Protein AF-H0A5W1-F1 (afdb_monomer)

Nearest PDB structures (foldseek):
  1fxk-assembly1_B  TM=5.141E-01  e=6.510E+00  Methanothermobacter thermautotrophicus
  4wo7-assembly1_B  TM=3.073E-01  e=2.213E+00  Bacillus subtilis subsp. subtilis str. 168
  6u42-assembly1_6W  TM=2.712E-01  e=9.120E+00  Chlamydomonas reinhardtii
  8glv-assembly1_6T  TM=2.734E-01  e=6.510E+00  Chlamydomonas reinhardtii

Solvent-accessible surface area (backbone atoms only — not comparable to full-atom values): 7838 Å² total; per-residue (Å²): 131,61,66,60,57,59,25,50,77,71,77,41,86,66,79,89,69,68,94,78,63,99,72,70,58,96,84,57,62,72,88,59,50,78,59,75,64,42,50,64,54,55,76,73,48,53,76,72,38,71,49,74,26,71,55,89,99,44,77,47,75,51,64,34,79,74,79,87,77,85,58,66,89,80,40,60,65,65,49,48,54,55,49,52,53,54,54,51,54,52,52,54,51,51,51,52,53,49,53,52,50,48,55,66,71,61,64,77,78,80,62,74,81,59,59,68,63,71,79,71,119

Foldseek 3Di:
DDPQVVQVVVVHHDDDADDADLDHDPPDDPVNDDPPQCSVVLVVDDAQDKDWGDDPPDIDIDGHPDDDDDDCVVCVPVVVVVVVVVVVVVVVVVVVVVVVVCVVVVPDDDDVVVVVVVVPD

pLDDT: mean 78.86, std 11.42, range [42.41, 92.44]

Sequence (121 aa):
KPLAEAAREAGLEARRIGPFPRQPEPQTDPRTLPPPELLAPLFDTARNEATMAQAGDAFVVGQVVDILRINPDSDPLALGGVRSQVEQAMLNDLEGQYLEALRRAANVTYNPNLMGQVVSQ

Radius of gyration: 25.74 Å; Cα contacts (8 Å, |Δi|>4): 73; chains: 1; bounding box: 55×52×53 Å

Mean predicted aligned error: 13.61 Å

Structure (mmCIF, N/CA/C/O backbone):
data_AF-H0A5W1-F1
#
_entry.id   AF-H0A5W1-F1
#
loop_
_atom_site.group_PDB
_atom_site.id
_atom_site.type_symbol
_atom_site.label_atom_id
_atom_site.label_alt_id
_atom_site.label_comp_id
_atom_site.label_asym_id
_atom_site.label_entity_id
_atom_site.label_seq_id
_atom_site.pdbx_PDB_ins_code
_atom_site.Cartn_x
_atom_site.Cartn_y
_atom_site.Cartn_z
_atom_site.occupancy
_atom_site.B_iso_or_equiv
_atom_site.auth_seq_id
_atom_site.auth_comp_id
_atom_site.auth_asym_id
_atom_site.auth_atom_id
_atom_site.pdbx_PDB_model_num
ATOM 1 N N . LYS A 1 1 ? 7.906 -13.574 -17.931 1.00 62.25 1 LYS A N 1
ATOM 2 C CA . LYS A 1 1 ? 9.035 -12.719 -18.372 1.00 62.25 1 LYS A CA 1
ATOM 3 C C . LYS A 1 1 ? 9.283 -11.670 -17.289 1.00 62.25 1 LYS A C 1
ATOM 5 O O . LYS A 1 1 ? 8.287 -11.155 -16.791 1.00 62.25 1 LYS A O 1
ATOM 10 N N . PRO A 1 2 ? 10.523 -11.420 -16.842 1.00 79.75 2 PRO A N 1
ATOM 11 C CA . PRO A 1 2 ? 10.798 -10.421 -15.808 1.00 79.75 2 PRO A CA 1
ATOM 12 C C . PRO A 1 2 ? 10.394 -9.013 -16.270 1.00 79.75 2 PRO A C 1
ATOM 14 O O . PRO A 1 2 ? 10.607 -8.659 -17.432 1.00 79.75 2 PRO A O 1
ATOM 17 N N . LEU A 1 3 ? 9.849 -8.196 -15.359 1.00 81.38 3 LEU A N 1
ATOM 18 C CA . LEU A 1 3 ? 9.392 -6.832 -15.667 1.00 81.38 3 LEU A CA 1
ATOM 19 C C . LEU A 1 3 ? 10.488 -5.986 -16.336 1.00 81.38 3 LEU A C 1
ATOM 21 O O . LEU A 1 3 ? 10.212 -5.244 -17.268 1.00 81.38 3 LEU A O 1
ATOM 25 N N . ALA A 1 4 ? 11.747 -6.152 -15.921 1.00 83.06 4 ALA A N 1
ATOM 26 C CA . ALA A 1 4 ? 12.889 -5.425 -16.480 1.00 83.06 4 ALA A CA 1
ATOM 27 C C . ALA A 1 4 ? 13.211 -5.760 -17.949 1.00 83.06 4 ALA A C 1
ATOM 29 O O . ALA A 1 4 ? 13.897 -4.993 -18.624 1.00 83.06 4 ALA A O 1
ATOM 30 N N . GLU A 1 5 ? 12.776 -6.917 -18.441 1.00 80.06 5 GLU A N 1
ATOM 31 C CA . GLU A 1 5 ? 12.923 -7.306 -19.847 1.00 80.06 5 GLU A CA 1
ATOM 32 C C . GLU A 1 5 ? 11.749 -6.774 -20.674 1.00 80.06 5 GLU A C 1
ATOM 34 O O . GLU A 1 5 ? 11.962 -6.194 -21.732 1.00 80.06 5 GLU A O 1
ATOM 39 N N . ALA A 1 6 ? 10.524 -6.855 -20.138 1.00 81.81 6 ALA A N 1
ATOM 40 C CA . ALA A 1 6 ? 9.346 -6.240 -20.754 1.00 81.81 6 ALA A CA 1
ATOM 41 C C . ALA A 1 6 ? 9.465 -4.706 -20.853 1.00 81.81 6 ALA A C 1
ATOM 43 O O . ALA A 1 6 ? 9.112 -4.127 -21.875 1.00 81.81 6 ALA A O 1
ATOM 44 N N . ALA A 1 7 ? 10.013 -4.053 -19.824 1.00 85.00 7 ALA A N 1
ATOM 45 C CA . ALA A 1 7 ? 10.268 -2.616 -19.832 1.00 85.00 7 ALA A CA 1
ATOM 46 C C . ALA A 1 7 ? 11.276 -2.234 -20.925 1.00 85.00 7 ALA A C 1
ATOM 48 O O . ALA A 1 7 ? 11.000 -1.335 -21.711 1.00 85.00 7 ALA A O 1
ATOM 49 N N . ARG A 1 8 ? 12.391 -2.970 -21.046 1.00 84.81 8 ARG A N 1
ATOM 50 C CA . ARG A 1 8 ? 13.407 -2.716 -22.082 1.00 84.81 8 ARG A CA 1
ATOM 51 C C . ARG A 1 8 ? 12.861 -2.851 -23.498 1.00 84.81 8 ARG A C 1
ATOM 53 O O . ARG A 1 8 ? 13.182 -2.022 -24.341 1.00 84.81 8 ARG A O 1
ATOM 60 N N . GLU A 1 9 ? 12.026 -3.854 -23.756 1.00 83.06 9 GLU A N 1
ATOM 61 C CA . GLU A 1 9 ? 11.354 -3.996 -25.055 1.00 83.06 9 GLU A CA 1
ATOM 62 C C . GLU A 1 9 ? 10.397 -2.839 -25.358 1.00 83.06 9 GLU A C 1
ATOM 64 O O . GLU A 1 9 ? 10.276 -2.429 -26.508 1.00 83.06 9 GLU A O 1
ATOM 69 N N . ALA A 1 10 ? 9.754 -2.285 -24.329 1.00 83.44 10 ALA A N 1
ATOM 70 C CA . ALA A 1 10 ? 8.901 -1.107 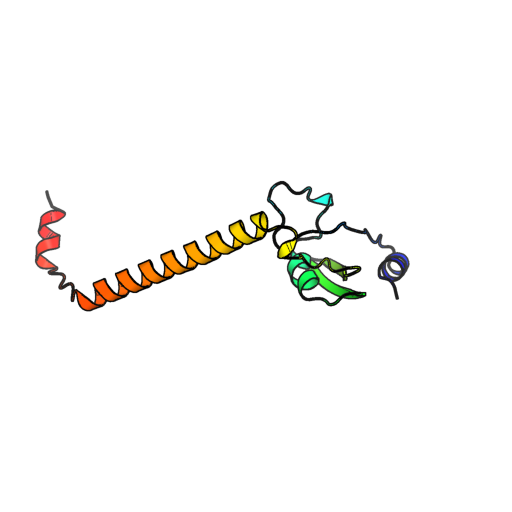-24.445 1.00 83.44 10 ALA A CA 1
ATOM 71 C C . ALA A 1 10 ? 9.685 0.224 -24.471 1.00 83.44 10 ALA A C 1
ATOM 73 O O . ALA A 1 10 ? 9.069 1.286 -24.527 1.00 83.44 10 ALA A O 1
ATOM 74 N N . GLY A 1 11 ? 11.024 0.194 -24.408 1.00 82.81 11 GLY A N 1
ATOM 75 C CA . GLY A 1 11 ? 11.863 1.397 -24.324 1.00 82.81 11 GLY A CA 1
ATOM 76 C C . GLY A 1 11 ? 11.794 2.123 -22.973 1.00 82.81 11 GLY A C 1
ATOM 77 O O . GLY A 1 11 ? 12.122 3.303 -22.893 1.00 82.81 11 GLY A O 1
ATOM 78 N N . LEU A 1 12 ? 11.354 1.433 -21.919 1.00 86.50 12 LEU A N 1
ATOM 79 C CA . LEU A 1 12 ? 11.188 1.948 -20.560 1.00 86.50 12 LEU A CA 1
ATOM 80 C C . LEU A 1 12 ? 12.275 1.408 -19.617 1.00 86.50 12 LEU A C 1
ATOM 82 O O . LEU A 1 12 ? 12.768 0.288 -19.771 1.00 86.50 12 LEU A O 1
ATOM 86 N N . GLU A 1 13 ? 12.600 2.178 -18.576 1.00 83.94 13 GLU A N 1
ATOM 87 C CA . GLU A 1 13 ? 13.490 1.734 -17.500 1.00 83.94 13 GLU A CA 1
ATOM 88 C C . GLU A 1 13 ? 12.701 1.166 -16.316 1.00 83.94 13 GLU A C 1
ATOM 90 O O . GLU A 1 13 ? 11.836 1.823 -15.736 1.00 83.94 13 GLU A O 1
ATOM 95 N N . ALA A 1 14 ? 13.030 -0.065 -15.918 1.00 84.62 14 ALA A N 1
ATOM 96 C CA . ALA A 1 14 ? 12.510 -0.652 -14.690 1.00 84.62 14 ALA A CA 1
ATOM 97 C C . ALA A 1 14 ? 13.402 -0.273 -13.503 1.00 84.62 14 ALA A C 1
ATOM 99 O O . ALA A 1 14 ? 14.604 -0.542 -13.499 1.00 84.62 14 ALA A O 1
ATOM 100 N N . ARG A 1 15 ? 12.796 0.287 -12.456 1.00 87.44 15 ARG A N 1
ATOM 101 C CA . ARG A 1 15 ? 13.475 0.646 -11.209 1.00 87.44 15 ARG A CA 1
ATOM 102 C C . ARG A 1 15 ? 13.139 -0.358 -10.114 1.00 87.44 15 ARG A C 1
ATOM 104 O O . ARG A 1 15 ? 11.968 -0.627 -9.856 1.00 87.44 15 ARG A O 1
ATOM 111 N N . ARG A 1 16 ? 14.162 -0.881 -9.433 1.00 86.62 16 ARG A N 1
ATOM 112 C CA . ARG A 1 16 ? 13.972 -1.711 -8.237 1.00 86.62 16 ARG A CA 1
ATOM 113 C C . ARG A 1 16 ? 13.863 -0.818 -7.008 1.00 86.62 16 ARG A C 1
ATOM 115 O O . ARG A 1 16 ? 14.718 0.033 -6.785 1.00 86.62 16 ARG A O 1
ATOM 122 N N . ILE A 1 17 ? 12.816 -1.036 -6.224 1.00 86.69 17 ILE A N 1
ATOM 123 C CA . ILE A 1 17 ? 12.555 -0.315 -4.980 1.00 86.69 17 ILE A CA 1
ATOM 124 C C . ILE A 1 17 ? 12.850 -1.265 -3.811 1.00 86.69 17 ILE A C 1
ATOM 126 O O . ILE A 1 17 ? 12.657 -2.479 -3.934 1.00 86.69 17 ILE A O 1
ATOM 130 N N . GLY A 1 18 ? 13.396 -0.727 -2.718 1.00 84.12 18 GLY A N 1
ATOM 131 C CA . GLY A 1 18 ? 13.617 -1.482 -1.483 1.00 84.12 18 GLY A CA 1
ATOM 132 C C . GLY A 1 18 ? 12.300 -1.855 -0.788 1.00 84.12 18 GLY A C 1
ATOM 133 O O . GLY A 1 18 ? 11.230 -1.478 -1.261 1.00 84.12 18 GLY A O 1
ATOM 134 N N . PRO A 1 19 ? 12.344 -2.598 0.326 1.00 83.50 19 PRO A N 1
ATOM 135 C CA . PRO A 1 19 ? 11.145 -2.904 1.100 1.00 83.50 19 PRO A CA 1
ATOM 136 C C . PRO A 1 19 ? 10.499 -1.629 1.655 1.00 83.50 19 PRO A C 1
ATOM 138 O O . PRO A 1 19 ? 11.199 -0.759 2.168 1.00 83.50 19 PRO A O 1
ATOM 141 N N . PHE A 1 20 ? 9.171 -1.542 1.594 1.00 86.00 20 PHE A N 1
ATOM 142 C CA . PHE A 1 20 ? 8.394 -0.446 2.175 1.00 86.00 20 PHE A CA 1
ATOM 143 C C . PHE A 1 20 ? 7.148 -0.990 2.895 1.00 86.00 20 PHE A C 1
ATOM 145 O O . PHE A 1 20 ? 6.619 -2.035 2.501 1.00 86.00 20 PHE A O 1
ATOM 152 N N . PRO A 1 21 ? 6.681 -0.320 3.964 1.00 82.44 21 PRO A N 1
ATOM 153 C CA . PRO A 1 21 ? 5.470 -0.706 4.684 1.00 82.44 21 PRO A CA 1
ATOM 154 C C . PRO A 1 21 ? 4.196 -0.284 3.934 1.00 82.44 21 PRO A C 1
ATOM 156 O O . PRO A 1 21 ? 4.228 0.547 3.028 1.00 82.44 21 PRO A O 1
ATOM 159 N N . ARG A 1 22 ? 3.042 -0.834 4.345 1.00 80.19 22 ARG A N 1
ATOM 160 C CA . ARG A 1 22 ? 1.721 -0.490 3.773 1.00 80.19 22 ARG A CA 1
ATOM 161 C C . ARG A 1 22 ? 1.335 0.971 4.019 1.00 80.19 22 ARG A C 1
ATOM 163 O O . ARG A 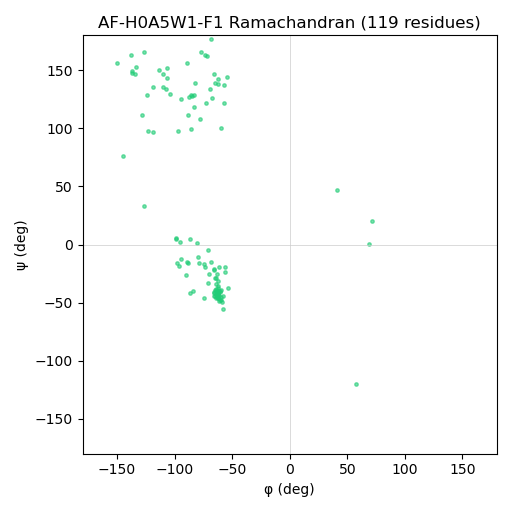1 22 ? 0.616 1.560 3.220 1.00 80.19 22 ARG A O 1
ATOM 170 N N . GLN A 1 23 ? 1.831 1.538 5.112 1.00 75.62 23 GLN A N 1
ATOM 171 C CA . GLN A 1 23 ? 1.707 2.949 5.450 1.00 75.62 23 GLN A CA 1
ATOM 172 C C . GLN A 1 23 ? 3.119 3.530 5.535 1.00 75.62 23 GLN A C 1
ATOM 174 O O . GLN A 1 23 ? 3.790 3.323 6.548 1.00 75.62 23 GLN A O 1
ATOM 179 N N . PRO A 1 24 ? 3.616 4.174 4.467 1.00 71.00 24 PRO A N 1
ATOM 180 C CA . PRO A 1 24 ? 4.898 4.856 4.528 1.00 71.00 24 PRO A CA 1
ATOM 181 C C . PRO A 1 24 ? 4.818 6.024 5.512 1.00 71.00 24 PRO A C 1
ATOM 183 O O . PRO A 1 24 ? 3.825 6.753 5.547 1.00 71.00 24 PRO A O 1
ATOM 186 N N . GLU A 1 25 ? 5.864 6.209 6.315 1.00 73.06 25 GLU A N 1
ATOM 187 C CA . GLU A 1 25 ? 5.943 7.357 7.213 1.00 73.06 25 GLU A CA 1
ATOM 188 C C . GLU A 1 25 ? 6.043 8.651 6.389 1.00 73.06 25 GLU A C 1
ATOM 190 O O . GLU A 1 25 ? 6.703 8.646 5.343 1.00 73.06 25 GLU A O 1
ATOM 195 N N . PRO A 1 26 ? 5.471 9.780 6.856 1.00 65.06 26 PRO A N 1
ATOM 196 C CA . PRO A 1 26 ? 5.475 11.049 6.119 1.00 65.06 26 PRO A CA 1
ATOM 197 C C . PRO A 1 26 ? 6.873 11.564 5.742 1.00 65.06 26 PRO A C 1
ATOM 199 O O . PRO A 1 26 ? 7.004 12.409 4.864 1.00 65.06 26 PRO A O 1
ATOM 202 N N . GLN A 1 27 ? 7.913 11.080 6.426 1.00 63.94 27 GLN A N 1
ATOM 203 C CA . GLN A 1 27 ? 9.313 11.472 6.239 1.00 63.94 27 GLN A CA 1
ATOM 204 C C . GLN A 1 27 ? 10.090 10.529 5.301 1.00 63.94 27 GLN A C 1
ATOM 206 O O . GLN A 1 27 ? 11.288 10.715 5.100 1.00 63.94 27 GLN A O 1
ATOM 211 N N . THR A 1 28 ? 9.436 9.516 4.725 1.00 71.69 28 THR A N 1
ATOM 212 C CA . THR A 1 28 ? 10.077 8.582 3.789 1.00 71.69 28 THR A CA 1
ATOM 213 C C . THR A 1 28 ? 10.405 9.298 2.479 1.00 71.69 28 THR A C 1
ATOM 215 O O . THR A 1 28 ? 9.556 9.996 1.925 1.00 71.69 28 THR A O 1
ATOM 218 N N . ASP A 1 29 ? 11.625 9.116 1.960 1.00 74.38 29 ASP A N 1
ATOM 219 C CA . ASP A 1 29 ? 12.036 9.699 0.678 1.00 74.38 29 ASP A CA 1
ATOM 220 C C . ASP A 1 29 ? 11.072 9.246 -0.444 1.00 74.38 29 ASP A C 1
ATOM 222 O O . ASP A 1 29 ? 10.948 8.047 -0.704 1.00 74.38 29 ASP A O 1
ATOM 226 N N . PRO A 1 30 ? 10.406 10.167 -1.164 1.00 69.44 30 PRO A N 1
ATOM 227 C CA . PRO A 1 30 ? 9.514 9.817 -2.271 1.00 69.44 30 PRO A CA 1
ATOM 228 C C . PRO A 1 30 ? 10.195 8.981 -3.364 1.00 69.44 30 PRO A C 1
ATOM 230 O O . PRO A 1 30 ? 9.536 8.243 -4.095 1.00 69.44 30 PRO A O 1
ATOM 233 N N . ARG A 1 31 ? 11.526 9.062 -3.485 1.00 71.12 31 ARG A N 1
ATOM 234 C CA . ARG A 1 31 ? 12.308 8.258 -4.433 1.00 71.12 31 ARG A CA 1
ATOM 235 C C . ARG A 1 31 ? 12.448 6.805 -4.003 1.00 71.12 31 ARG A C 1
ATOM 237 O O . ARG A 1 31 ? 12.786 5.977 -4.843 1.00 71.12 31 ARG A O 1
ATOM 244 N N . THR A 1 32 ? 12.194 6.458 -2.747 1.00 77.12 32 THR A N 1
ATOM 245 C CA . THR A 1 32 ? 12.236 5.071 -2.260 1.00 77.12 32 THR A CA 1
ATOM 246 C C . THR A 1 32 ? 10.853 4.434 -2.186 1.00 77.12 32 THR A C 1
ATOM 248 O O . THR A 1 32 ? 10.742 3.285 -1.770 1.00 77.12 32 THR A O 1
ATOM 251 N N . LEU A 1 33 ? 9.814 5.130 -2.656 1.00 83.06 33 LEU A N 1
ATOM 252 C CA . LEU A 1 33 ? 8.448 4.627 -2.708 1.00 83.06 33 LEU A CA 1
ATOM 253 C C . LEU A 1 33 ? 7.961 4.447 -4.155 1.00 83.06 33 LEU A C 1
ATOM 255 O O . LEU A 1 33 ? 8.423 5.136 -5.078 1.00 83.06 33 LEU A O 1
ATOM 259 N N . PRO A 1 34 ? 7.056 3.483 -4.394 1.00 85.25 34 PRO A N 1
ATOM 260 C CA . PRO A 1 34 ? 6.300 3.436 -5.635 1.00 85.25 34 PRO A CA 1
ATOM 261 C C . PRO A 1 34 ? 5.254 4.567 -5.662 1.00 85.25 34 PRO A C 1
ATOM 263 O O . PRO A 1 34 ? 4.911 5.113 -4.610 1.00 85.25 34 PRO A O 1
ATOM 266 N N . PRO A 1 35 ? 4.720 4.913 -6.847 1.00 85.69 35 PRO A N 1
ATOM 267 C CA . PRO A 1 35 ? 3.613 5.859 -6.962 1.00 85.69 35 PRO A CA 1
ATOM 268 C C . PRO A 1 35 ? 2.411 5.449 -6.095 1.00 85.69 35 PRO A C 1
ATOM 270 O O . PRO A 1 35 ? 2.146 4.247 -5.956 1.00 85.69 35 PRO A O 1
ATOM 273 N N . PRO A 1 36 ? 1.684 6.414 -5.508 1.00 83.75 36 PRO A N 1
ATOM 274 C CA . PRO A 1 36 ? 0.638 6.135 -4.528 1.00 83.75 36 PRO A CA 1
ATOM 275 C C . PRO A 1 36 ? -0.514 5.297 -5.093 1.00 83.75 36 PRO A C 1
ATOM 277 O O . PRO A 1 36 ? -1.079 4.471 -4.379 1.00 83.75 36 PRO A O 1
ATOM 280 N N . GLU A 1 37 ? -0.815 5.436 -6.381 1.00 87.12 37 GLU A N 1
ATOM 281 C CA . GLU A 1 37 ? -1.851 4.671 -7.082 1.00 87.12 37 GLU A CA 1
ATOM 282 C C . GLU A 1 37 ? -1.509 3.177 -7.146 1.00 87.12 37 GLU A C 1
ATOM 284 O O . GLU A 1 37 ? -2.392 2.321 -7.164 1.00 87.12 37 GLU A O 1
ATOM 289 N N . LEU A 1 38 ? -0.213 2.857 -7.151 1.00 88.62 38 LEU A N 1
ATOM 290 C CA . LEU A 1 38 ? 0.298 1.497 -7.247 1.00 88.62 38 LEU A CA 1
ATOM 291 C C . LEU A 1 38 ? 0.467 0.834 -5.868 1.00 88.62 38 LEU A C 1
ATOM 293 O O . LEU A 1 38 ? 0.588 -0.389 -5.797 1.00 88.62 38 LEU A O 1
ATOM 297 N N . LEU A 1 39 ? 0.437 1.602 -4.769 1.00 88.31 39 LEU A N 1
ATOM 298 C CA . LEU A 1 39 ? 0.619 1.066 -3.414 1.00 88.31 39 LEU A CA 1
ATOM 299 C C . LEU A 1 39 ? -0.421 -0.008 -3.082 1.00 88.31 39 LEU A C 1
ATOM 301 O O . LEU A 1 39 ? -0.048 -1.129 -2.744 1.00 88.31 39 LEU A O 1
ATOM 305 N N . ALA A 1 40 ? -1.715 0.304 -3.194 1.00 87.56 40 ALA A N 1
ATOM 306 C CA . ALA A 1 40 ? -2.767 -0.647 -2.833 1.00 87.56 40 ALA A CA 1
ATOM 307 C C . ALA A 1 40 ? -2.725 -1.936 -3.686 1.00 87.56 40 ALA A C 1
ATOM 309 O O . ALA A 1 40 ? -2.678 -3.014 -3.087 1.00 87.56 40 ALA A O 1
ATOM 310 N N . PRO A 1 41 ? -2.632 -1.870 -5.032 1.00 89.69 41 PRO A N 1
ATOM 311 C CA . PRO A 1 41 ? -2.501 -3.064 -5.867 1.00 89.69 41 PRO A CA 1
ATOM 312 C C . PRO A 1 41 ? -1.260 -3.910 -5.559 1.00 89.69 41 PRO A C 1
ATOM 314 O O . PRO A 1 41 ? -1.351 -5.136 -5.540 1.00 89.69 41 PRO A O 1
ATOM 317 N N . LEU A 1 42 ? -0.102 -3.300 -5.273 1.00 89.56 42 LEU A N 1
ATOM 318 C CA . LEU A 1 42 ? 1.122 -4.051 -4.949 1.00 89.56 42 LEU A CA 1
ATOM 319 C C . LEU A 1 42 ? 0.981 -4.894 -3.685 1.00 89.56 42 LEU A C 1
ATOM 321 O O . LEU A 1 42 ? 1.530 -5.989 -3.618 1.00 89.56 42 LEU A O 1
ATOM 325 N N . PHE A 1 43 ? 0.242 -4.395 -2.696 1.00 89.06 43 PHE A N 1
ATOM 326 C CA . PHE A 1 43 ? 0.004 -5.109 -1.445 1.00 89.06 43 PHE A CA 1
ATOM 327 C C . PHE A 1 43 ? -1.089 -6.184 -1.526 1.00 89.06 43 PHE A C 1
ATOM 329 O O . PHE A 1 43 ? -1.238 -6.946 -0.568 1.00 89.06 43 PHE A O 1
ATOM 336 N N . ASP A 1 44 ? -1.849 -6.223 -2.619 1.00 89.06 44 ASP A N 1
ATOM 337 C CA . ASP A 1 44 ? -2.836 -7.267 -2.928 1.00 89.06 44 ASP A CA 1
ATOM 338 C C . ASP A 1 44 ? -2.271 -8.330 -3.893 1.00 89.06 44 ASP A C 1
ATOM 340 O O . ASP A 1 44 ? -2.788 -9.437 -4.012 1.00 89.06 44 ASP A O 1
ATOM 344 N N . THR A 1 45 ? -1.161 -8.012 -4.562 1.00 89.62 45 THR A N 1
ATOM 345 C CA . THR A 1 45 ? -0.513 -8.873 -5.558 1.00 89.62 45 THR A CA 1
ATOM 346 C C . THR A 1 45 ? 0.389 -9.916 -4.896 1.00 89.62 45 THR A C 1
ATOM 348 O O . THR A 1 45 ? 1.137 -9.618 -3.959 1.00 89.62 45 THR A O 1
ATOM 351 N N . ALA A 1 46 ? 0.368 -11.154 -5.397 1.00 87.75 46 ALA A N 1
ATOM 352 C CA . ALA A 1 46 ? 1.209 -12.221 -4.866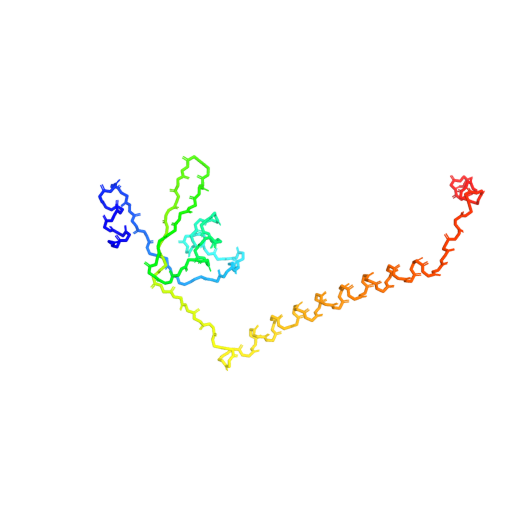 1.00 87.75 46 ALA A CA 1
ATOM 353 C C . ALA A 1 46 ? 2.691 -12.053 -5.256 1.00 87.75 46 ALA A C 1
ATOM 355 O O . ALA A 1 46 ? 3.060 -11.337 -6.189 1.00 87.75 46 ALA A O 1
ATOM 356 N N . ARG A 1 47 ? 3.583 -12.761 -4.548 1.00 89.94 47 ARG A N 1
ATOM 357 C CA . ARG A 1 47 ? 5.016 -12.777 -4.882 1.00 89.94 47 ARG A CA 1
ATOM 358 C C . ARG A 1 47 ? 5.220 -13.260 -6.325 1.00 89.94 47 ARG A C 1
ATOM 360 O O . ARG A 1 47 ? 4.663 -14.274 -6.729 1.00 89.94 47 ARG A O 1
ATOM 367 N N . ASN A 1 48 ? 6.118 -12.588 -7.038 1.00 86.75 48 ASN A N 1
ATOM 368 C CA . ASN A 1 48 ? 6.490 -12.769 -8.443 1.00 86.75 48 ASN A CA 1
ATOM 369 C C . ASN A 1 48 ? 5.420 -12.372 -9.465 1.00 86.75 48 ASN A C 1
ATOM 371 O O . ASN A 1 48 ? 5.696 -12.449 -10.666 1.00 86.75 48 ASN A O 1
ATOM 375 N N . GLU A 1 49 ? 4.258 -11.894 -9.028 1.00 88.19 49 GLU A N 1
ATOM 376 C CA . GLU A 1 49 ? 3.221 -11.389 -9.920 1.00 88.19 49 GLU A CA 1
ATOM 377 C C . GLU A 1 49 ? 3.389 -9.895 -10.201 1.00 88.19 49 GLU A C 1
ATOM 379 O O . GLU A 1 49 ? 4.033 -9.152 -9.451 1.00 88.19 49 GLU A O 1
ATOM 384 N N . ALA A 1 50 ? 2.842 -9.476 -11.340 1.00 90.00 50 ALA A N 1
ATOM 385 C CA . ALA A 1 50 ? 2.835 -8.093 -11.781 1.00 90.00 50 ALA A CA 1
ATOM 386 C C . ALA A 1 50 ? 1.421 -7.519 -11.708 1.00 90.00 50 ALA A C 1
ATOM 388 O O . ALA A 1 50 ? 0.442 -8.219 -11.949 1.00 90.00 50 ALA A O 1
ATOM 389 N N . THR A 1 51 ? 1.342 -6.230 -11.411 1.00 92.12 51 THR A N 1
ATOM 390 C CA . THR A 1 51 ? 0.102 -5.472 -11.289 1.00 92.12 51 THR A CA 1
ATOM 391 C C . THR A 1 51 ? 0.243 -4.110 -11.948 1.00 92.12 51 THR A C 1
ATOM 393 O O . THR A 1 51 ? 1.358 -3.653 -12.226 1.00 92.12 51 THR A O 1
ATOM 396 N N . MET A 1 52 ? -0.887 -3.466 -12.213 1.00 92.44 52 MET A N 1
ATOM 397 C CA . MET A 1 52 ? -0.937 -2.160 -12.852 1.00 92.44 52 MET A CA 1
ATOM 398 C C . MET A 1 52 ? -1.955 -1.244 -12.183 1.00 92.44 52 MET A C 1
ATOM 400 O O . MET A 1 52 ? -2.999 -1.692 -11.714 1.00 92.44 52 MET A O 1
ATOM 404 N N . ALA A 1 53 ? -1.654 0.049 -12.186 1.00 91.44 53 ALA A N 1
ATOM 405 C CA . ALA A 1 53 ? -2.541 1.104 -11.724 1.00 91.44 53 ALA A CA 1
ATOM 406 C C . ALA A 1 53 ? -2.538 2.261 -12.726 1.00 91.44 53 ALA A C 1
ATOM 408 O O . ALA A 1 53 ? -1.520 2.542 -13.362 1.00 91.44 53 ALA A O 1
ATOM 409 N N . GLN A 1 54 ? -3.676 2.934 -12.868 1.00 89.00 54 GLN A N 1
ATOM 410 C CA . GLN A 1 54 ? -3.766 4.155 -13.659 1.00 89.00 54 GLN A CA 1
ATOM 411 C C . GLN A 1 54 ? -3.315 5.348 -12.806 1.00 89.00 54 GLN A C 1
ATOM 413 O O . GLN A 1 54 ? -3.818 5.536 -11.702 1.00 89.00 54 GLN A O 1
ATOM 418 N N . ALA A 1 55 ? -2.389 6.150 -13.327 1.00 85.94 55 ALA A N 1
ATOM 419 C CA . ALA A 1 55 ? -1.911 7.387 -12.718 1.00 85.94 55 ALA A CA 1
ATOM 420 C C . ALA A 1 55 ? -2.120 8.540 -13.710 1.00 85.94 55 ALA A C 1
ATOM 422 O O 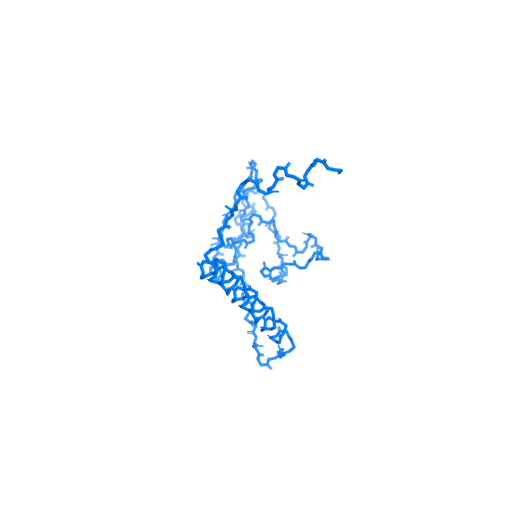. ALA A 1 55 ? -1.333 8.734 -14.638 1.00 85.94 55 ALA A O 1
ATOM 423 N N . GLY A 1 56 ? -3.221 9.279 -13.538 1.00 84.50 56 GLY A N 1
ATOM 424 C CA . GLY A 1 56 ? -3.641 10.325 -14.474 1.00 84.50 56 GLY A CA 1
ATOM 425 C C . GLY A 1 56 ? -3.830 9.781 -15.896 1.00 84.50 56 GLY A C 1
ATOM 426 O O . GLY A 1 56 ? -4.627 8.865 -16.115 1.00 84.50 56 GLY A O 1
ATOM 427 N N . ASP A 1 57 ? -3.058 10.323 -16.840 1.00 85.12 57 ASP A N 1
ATOM 428 C CA . ASP A 1 57 ? -3.078 9.951 -18.263 1.00 85.12 57 ASP A CA 1
ATOM 429 C C . ASP A 1 57 ? -2.157 8.762 -18.609 1.00 85.12 57 ASP A C 1
ATOM 431 O O . ASP A 1 57 ? -1.995 8.415 -19.780 1.00 85.12 57 ASP A O 1
ATOM 435 N N . ALA A 1 58 ? -1.526 8.134 -17.612 1.00 85.31 58 ALA A N 1
ATOM 436 C CA . ALA A 1 58 ? -0.574 7.046 -17.806 1.00 85.31 58 ALA A CA 1
ATOM 437 C C . ALA A 1 58 ? -0.931 5.796 -16.988 1.00 85.31 58 ALA A C 1
ATOM 439 O O . ALA A 1 58 ? -1.722 5.832 -16.046 1.00 85.31 58 ALA A O 1
ATOM 440 N N . PHE A 1 59 ? -0.298 4.675 -17.336 1.00 87.75 59 PHE A N 1
ATOM 441 C CA . PHE A 1 59 ? -0.339 3.446 -16.548 1.00 87.75 59 PHE A CA 1
ATOM 442 C C . PHE A 1 59 ? 1.019 3.189 -15.911 1.00 87.75 59 PHE A C 1
ATOM 444 O O . PHE A 1 59 ? 2.059 3.285 -16.562 1.00 87.75 59 PHE A O 1
ATOM 451 N N . VAL A 1 60 ? 0.994 2.815 -14.638 1.00 89.44 60 VAL A N 1
ATOM 452 C CA . VAL A 1 60 ? 2.167 2.386 -13.886 1.00 89.44 60 VAL A CA 1
ATOM 453 C C . VAL A 1 60 ? 2.064 0.884 -13.678 1.00 89.44 60 VAL A C 1
ATOM 455 O O . VAL A 1 60 ? 1.012 0.377 -13.297 1.00 89.44 60 VAL A O 1
ATOM 458 N N . VAL A 1 61 ? 3.162 0.172 -13.918 1.00 90.12 61 VAL A N 1
ATOM 459 C CA . VAL A 1 61 ? 3.252 -1.282 -13.750 1.00 90.12 61 VAL A CA 1
ATOM 460 C C . VAL A 1 61 ? 4.314 -1.598 -12.705 1.00 90.12 61 VAL A C 1
ATOM 462 O O . VAL A 1 61 ? 5.407 -1.031 -12.730 1.00 90.12 61 VAL A O 1
ATOM 465 N N . GLY A 1 62 ? 4.009 -2.521 -11.798 1.00 90.62 62 GLY A N 1
ATOM 466 C CA . GLY A 1 62 ? 4.943 -3.015 -10.790 1.00 90.62 62 GLY A CA 1
ATOM 467 C C . GLY A 1 62 ? 4.921 -4.532 -10.701 1.00 90.62 62 GLY A C 1
ATOM 468 O O . GLY A 1 62 ? 3.915 -5.161 -11.005 1.00 90.62 62 GLY A O 1
ATOM 469 N N . GLN A 1 63 ? 6.036 -5.126 -10.279 1.00 91.19 63 GLN A N 1
ATOM 470 C CA . GLN A 1 63 ? 6.146 -6.559 -10.015 1.00 91.19 63 GLN A CA 1
ATOM 471 C C . GLN A 1 63 ? 6.621 -6.769 -8.580 1.00 91.19 63 GLN A C 1
ATOM 473 O O . GLN A 1 63 ? 7.636 -6.197 -8.173 1.00 91.19 63 GLN A O 1
ATOM 478 N N . VAL A 1 64 ? 5.912 -7.607 -7.824 1.00 91.00 64 VAL A N 1
ATOM 479 C CA . VAL A 1 64 ? 6.284 -7.947 -6.448 1.00 91.00 64 VAL A CA 1
ATOM 480 C C . VAL A 1 64 ? 7.420 -8.959 -6.493 1.00 91.00 64 VAL A C 1
ATOM 482 O O . VAL A 1 64 ? 7.221 -10.111 -6.856 1.00 91.00 64 VAL A O 1
ATOM 485 N N . VAL A 1 65 ? 8.635 -8.547 -6.138 1.00 89.69 65 VAL A N 1
ATOM 486 C CA . VAL A 1 65 ? 9.800 -9.452 -6.150 1.00 89.69 65 VAL A CA 1
ATOM 487 C C . VAL A 1 65 ? 9.882 -10.274 -4.866 1.00 89.69 65 VAL A C 1
ATOM 489 O O . VAL A 1 65 ? 10.199 -11.460 -4.901 1.00 89.69 65 VAL A O 1
ATOM 492 N N . ASP A 1 66 ? 9.589 -9.653 -3.726 1.00 87.50 66 ASP A N 1
ATOM 493 C CA . ASP A 1 66 ? 9.625 -10.309 -2.426 1.00 87.50 66 ASP A CA 1
ATOM 494 C C . ASP A 1 66 ? 8.607 -9.680 -1.467 1.00 87.50 66 ASP A C 1
ATOM 496 O O . ASP A 1 66 ? 8.207 -8.530 -1.640 1.00 87.50 66 ASP A O 1
ATOM 500 N N . ILE A 1 67 ? 8.191 -10.451 -0.463 1.00 87.06 67 ILE A N 1
ATOM 501 C CA . ILE A 1 67 ? 7.276 -10.041 0.602 1.00 87.06 67 ILE A CA 1
ATOM 502 C C . ILE A 1 67 ? 7.945 -10.402 1.925 1.00 87.06 67 ILE A C 1
ATOM 504 O O . ILE A 1 67 ? 8.091 -11.583 2.252 1.00 87.06 67 ILE A O 1
ATOM 508 N N . LEU A 1 68 ? 8.336 -9.383 2.688 1.00 84.81 68 LEU A N 1
ATOM 509 C CA . LEU A 1 68 ? 8.879 -9.559 4.030 1.00 84.81 68 LEU A CA 1
ATOM 510 C C . LEU A 1 68 ? 7.725 -9.695 5.024 1.00 84.81 68 LEU A C 1
ATOM 512 O O . LEU A 1 68 ? 6.911 -8.786 5.178 1.00 84.81 68 LEU A O 1
ATOM 516 N N . ARG A 1 69 ? 7.646 -10.846 5.696 1.00 78.81 69 ARG A N 1
ATOM 517 C CA . ARG A 1 69 ? 6.687 -11.056 6.784 1.00 78.81 69 ARG A CA 1
ATOM 518 C C . ARG A 1 69 ? 7.287 -10.522 8.077 1.00 78.81 69 ARG A C 1
ATOM 520 O O . ARG A 1 69 ? 8.393 -10.911 8.44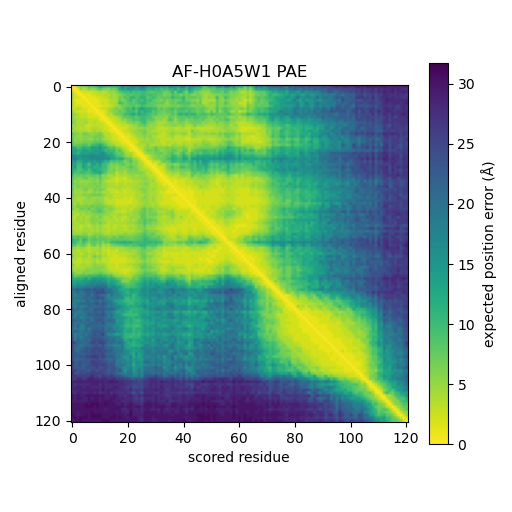1 1.00 78.81 69 ARG A O 1
ATOM 527 N N . ILE A 1 70 ? 6.543 -9.666 8.770 1.00 71.88 70 ILE A N 1
ATOM 528 C CA . ILE A 1 70 ? 6.906 -9.232 10.119 1.00 71.88 70 ILE A CA 1
ATOM 529 C C . ILE A 1 70 ? 6.776 -10.446 11.042 1.00 71.88 70 ILE A C 1
ATOM 531 O O . ILE A 1 70 ? 5.73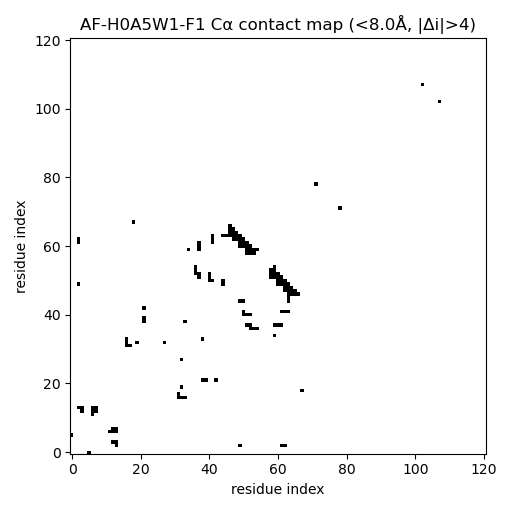3 -11.100 11.062 1.00 71.88 70 ILE A O 1
ATOM 535 N N . ASN A 1 71 ? 7.840 -10.756 11.783 1.00 71.81 71 ASN A N 1
ATOM 536 C CA . ASN A 1 71 ? 7.780 -11.726 12.866 1.00 71.81 71 ASN A CA 1
ATOM 537 C C . ASN A 1 71 ? 7.373 -10.982 14.157 1.00 71.81 71 ASN A C 1
ATOM 539 O O . ASN A 1 71 ? 8.171 -10.181 14.651 1.00 71.81 71 ASN A O 1
ATOM 543 N N . PRO A 1 72 ? 6.168 -11.217 14.707 1.00 64.75 72 PRO A N 1
ATOM 544 C CA . PRO A 1 72 ? 5.675 -10.492 15.880 1.00 64.75 72 PRO A CA 1
ATOM 545 C C . PRO A 1 72 ? 6.525 -10.719 17.139 1.00 64.75 72 PRO A C 1
ATOM 547 O O . PRO A 1 72 ? 6.591 -9.833 17.985 1.00 64.75 72 PRO A O 1
ATOM 550 N N . ASP A 1 73 ? 7.229 -11.850 17.238 1.00 70.12 73 ASP A N 1
ATOM 551 C CA . ASP A 1 73 ? 8.108 -12.151 18.377 1.00 70.12 73 ASP A CA 1
ATOM 552 C C . ASP A 1 73 ? 9.461 -11.428 18.282 1.00 70.12 73 ASP A C 1
ATOM 554 O O . ASP A 1 73 ? 10.198 -11.338 19.262 1.00 70.12 73 ASP A O 1
ATOM 558 N N . SER A 1 74 ? 9.806 -10.915 17.095 1.00 66.75 74 SER A N 1
ATOM 559 C CA . SER A 1 74 ? 11.073 -10.212 16.857 1.00 66.75 74 SER A CA 1
ATOM 560 C C . SER A 1 74 ? 11.011 -8.710 17.147 1.00 66.75 74 SER A C 1
ATOM 562 O O . SER A 1 74 ? 12.061 -8.091 17.299 1.00 66.75 74 SER A O 1
ATOM 564 N N . ASP A 1 75 ? 9.804 -8.138 17.253 1.00 64.50 75 ASP A N 1
ATOM 565 C CA . ASP A 1 75 ? 9.591 -6.721 17.565 1.00 64.50 75 ASP A CA 1
ATOM 566 C C . ASP A 1 75 ? 8.328 -6.506 18.433 1.00 64.50 75 ASP A C 1
ATOM 568 O O . ASP A 1 75 ? 7.269 -6.082 17.950 1.00 64.50 75 ASP A O 1
ATOM 572 N N . PRO A 1 76 ? 8.414 -6.810 19.742 1.00 67.75 76 PRO A N 1
ATOM 573 C CA . PRO A 1 76 ? 7.293 -6.649 20.666 1.00 67.75 76 PRO A CA 1
ATOM 574 C C . PRO A 1 76 ? 6.883 -5.181 20.877 1.00 67.75 76 PRO A C 1
ATOM 576 O O . PRO A 1 76 ? 5.748 -4.922 21.281 1.00 67.75 76 PRO A O 1
ATOM 579 N N . LEU A 1 77 ? 7.767 -4.213 20.598 1.00 70.50 77 LEU A N 1
ATOM 580 C CA . LEU A 1 77 ? 7.467 -2.784 20.736 1.00 70.50 77 LEU A CA 1
ATOM 581 C C . LEU A 1 77 ? 6.556 -2.297 19.607 1.00 70.50 77 LEU A C 1
ATOM 583 O O . LEU A 1 77 ? 5.544 -1.645 19.880 1.00 70.50 77 LEU A O 1
ATOM 587 N N . ALA A 1 78 ? 6.859 -2.663 18.359 1.00 67.44 78 ALA A N 1
ATOM 588 C CA . ALA A 1 78 ? 5.994 -2.356 17.223 1.00 67.44 78 ALA A CA 1
ATOM 589 C C . ALA A 1 78 ? 4.604 -2.999 17.379 1.00 67.44 78 ALA A C 1
ATOM 591 O O . ALA A 1 78 ? 3.583 -2.355 17.125 1.00 67.44 78 ALA A O 1
ATOM 592 N N . LEU A 1 79 ? 4.549 -4.242 17.875 1.00 72.88 79 LEU A N 1
ATOM 593 C CA . LEU A 1 79 ? 3.288 -4.921 18.175 1.00 72.88 79 LEU A CA 1
ATOM 594 C C . LEU A 1 79 ? 2.492 -4.203 19.275 1.00 72.88 79 LEU A C 1
ATOM 596 O O . LEU A 1 79 ? 1.277 -4.037 19.145 1.00 72.88 79 LEU A O 1
ATOM 600 N N . GLY A 1 80 ? 3.167 -3.751 20.337 1.00 72.81 80 GLY A N 1
ATOM 601 C CA . GLY A 1 80 ? 2.556 -2.966 21.409 1.00 72.81 80 GLY A CA 1
ATOM 602 C C . GLY A 1 80 ? 1.904 -1.682 20.893 1.00 72.81 80 GLY A C 1
ATOM 603 O O . GLY A 1 80 ? 0.760 -1.399 21.240 1.00 72.81 80 GLY A O 1
ATOM 604 N N . GLY A 1 81 ? 2.580 -0.956 19.997 1.00 72.56 81 GLY A N 1
ATOM 605 C CA . GLY A 1 81 ? 2.042 0.259 19.381 1.00 72.56 81 GLY A CA 1
ATOM 606 C C . GLY A 1 81 ? 0.760 0.014 18.579 1.00 72.56 81 GLY A C 1
ATOM 607 O O . GLY A 1 81 ? -0.232 0.717 18.774 1.00 72.56 81 GLY A O 1
ATOM 608 N N . VAL A 1 82 ? 0.746 -1.016 17.725 1.00 77.75 82 VAL A N 1
ATOM 609 C CA . VAL A 1 82 ? -0.455 -1.392 16.954 1.00 77.75 82 VAL A CA 1
ATOM 610 C C . VAL A 1 82 ? -1.586 -1.824 17.887 1.00 77.75 82 VAL A C 1
ATOM 612 O O . VAL A 1 82 ? -2.729 -1.403 17.714 1.00 77.75 82 VAL A O 1
ATOM 615 N N . ARG A 1 83 ? -1.277 -2.621 18.914 1.00 77.00 83 ARG A N 1
ATOM 616 C CA . ARG A 1 83 ? -2.261 -3.064 19.906 1.00 77.00 83 ARG A CA 1
ATOM 617 C C . ARG A 1 83 ? -2.905 -1.885 20.634 1.00 77.00 83 ARG A C 1
ATOM 619 O O . ARG A 1 83 ? -4.128 -1.830 20.702 1.00 77.00 83 ARG A O 1
ATOM 626 N N . SER A 1 84 ? -2.113 -0.931 21.117 1.00 79.56 84 SER A N 1
ATOM 627 C CA . SER A 1 84 ? -2.638 0.257 21.797 1.00 79.56 84 SER A CA 1
ATOM 628 C C . SER A 1 84 ? -3.512 1.116 20.881 1.00 79.56 84 SER A C 1
ATOM 630 O O . SER A 1 84 ? -4.533 1.632 21.327 1.00 79.56 84 SER A O 1
ATOM 632 N N . GLN A 1 85 ? -3.169 1.240 19.593 1.00 79.62 85 GLN A N 1
ATOM 633 C 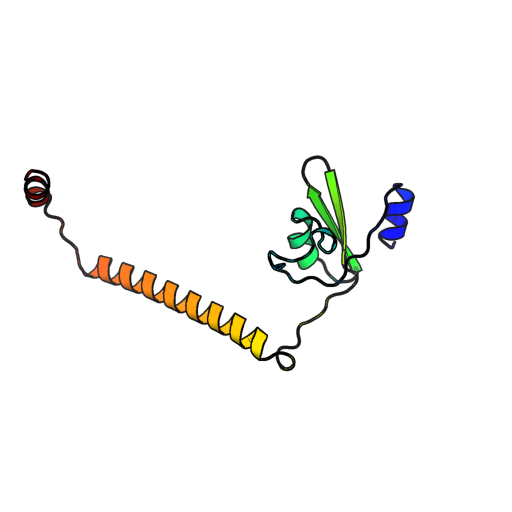CA . GLN A 1 85 ? -4.010 1.954 18.623 1.00 79.62 85 GLN A CA 1
ATOM 634 C C . GLN A 1 85 ? -5.369 1.268 18.428 1.00 79.62 85 GLN A C 1
ATOM 636 O O . GLN A 1 85 ? -6.400 1.941 18.406 1.00 79.62 85 GLN A O 1
ATOM 641 N N . VAL A 1 86 ? -5.381 -0.064 18.328 1.00 83.69 86 VAL A N 1
ATOM 642 C CA . VAL A 1 86 ? -6.619 -0.849 18.203 1.00 83.69 86 VAL A CA 1
ATOM 643 C C . VAL A 1 86 ? -7.465 -0.749 19.476 1.00 83.69 86 VAL A C 1
ATOM 645 O O . VAL A 1 86 ? -8.670 -0.526 19.390 1.00 83.69 86 VAL A O 1
ATOM 648 N N . GLU A 1 87 ? -6.849 -0.861 20.655 1.00 88.00 87 GLU A N 1
ATOM 649 C CA . GLU A 1 87 ? -7.535 -0.711 21.945 1.00 88.00 87 GLU A CA 1
ATOM 650 C C . GLU A 1 87 ? -8.176 0.679 22.080 1.00 88.00 87 GLU A C 1
ATOM 652 O O . GLU A 1 87 ? -9.354 0.779 22.426 1.00 88.00 87 GLU A O 1
ATOM 657 N N . GLN A 1 88 ? -7.454 1.745 21.722 1.00 85.31 88 GLN A N 1
ATOM 658 C CA . GLN A 1 88 ? -7.990 3.105 21.765 1.00 85.31 88 GLN A CA 1
ATOM 659 C C . GLN A 1 88 ? -9.154 3.306 20.785 1.00 85.31 88 GLN A C 1
ATOM 661 O O . GLN A 1 88 ? -10.145 3.950 21.131 1.00 85.31 88 GLN A O 1
ATOM 666 N N . ALA A 1 89 ? -9.066 2.745 19.576 1.00 83.94 89 ALA A N 1
ATOM 667 C CA . ALA A 1 89 ? -10.141 2.828 18.591 1.00 83.94 89 ALA A CA 1
ATOM 668 C C . ALA A 1 89 ? -11.425 2.139 19.085 1.00 83.94 89 ALA A C 1
ATOM 670 O O . ALA A 1 89 ? -12.511 2.696 18.934 1.00 83.94 89 ALA A O 1
ATOM 671 N N . MET A 1 90 ? -11.300 0.972 19.728 1.00 87.44 90 MET A N 1
ATOM 672 C CA . MET A 1 90 ? -12.442 0.267 20.320 1.00 87.44 90 MET A CA 1
ATOM 673 C C . MET A 1 90 ? -13.063 1.040 21.486 1.00 87.44 90 MET A C 1
ATOM 675 O O . MET A 1 90 ? -14.285 1.100 21.588 1.00 87.44 90 MET A O 1
ATOM 679 N N . LEU A 1 91 ? -12.247 1.645 22.356 1.00 90.44 91 LEU A N 1
ATOM 680 C CA . LEU A 1 91 ? -12.751 2.456 23.469 1.00 90.44 91 LEU A CA 1
ATOM 681 C C . LEU A 1 91 ? -13.561 3.658 22.973 1.00 90.44 91 LEU A C 1
ATOM 683 O O . LEU A 1 91 ? -14.654 3.904 23.479 1.00 90.44 91 LEU A O 1
ATOM 687 N N . ASN A 1 92 ? -13.059 4.357 21.955 1.00 88.88 92 ASN A N 1
ATOM 688 C CA . ASN A 1 92 ? -13.747 5.506 21.371 1.00 88.88 92 ASN A CA 1
ATOM 689 C C . ASN A 1 92 ? -15.087 5.106 20.721 1.00 88.88 92 ASN A C 1
ATOM 691 O O . ASN A 1 92 ? -16.071 5.837 20.834 1.00 88.88 92 ASN A O 1
ATOM 695 N N . ASP A 1 93 ? -15.142 3.947 20.057 1.00 87.69 93 ASP A N 1
ATOM 696 C CA . ASP A 1 93 ? -16.385 3.413 19.485 1.00 87.69 93 ASP A CA 1
ATOM 697 C C . ASP A 1 93 ? -17.404 3.061 20.583 1.00 87.69 93 ASP A C 1
ATOM 699 O O . ASP A 1 93 ? -18.571 3.454 20.511 1.00 87.69 93 ASP A O 1
ATOM 703 N N . LEU A 1 94 ? -16.949 2.408 21.658 1.00 89.00 94 LEU A N 1
ATOM 704 C CA . LEU A 1 94 ? -17.797 2.061 22.799 1.00 89.00 94 LEU A CA 1
ATOM 705 C C . LEU A 1 94 ? -18.365 3.310 23.491 1.00 89.00 94 LEU A C 1
ATOM 707 O O . LEU A 1 94 ? -19.540 3.334 23.862 1.00 89.00 94 LEU A O 1
ATOM 711 N N . GLU A 1 95 ? -17.548 4.354 23.648 1.00 88.75 95 GLU A N 1
ATOM 712 C CA . GLU A 1 95 ? -17.968 5.639 24.209 1.00 88.75 95 GLU A CA 1
ATOM 713 C C . GLU A 1 95 ? -19.031 6.312 23.330 1.00 88.75 95 GLU A C 1
ATOM 715 O O . GLU A 1 95 ? -20.068 6.749 23.836 1.00 88.75 95 GLU A O 1
ATOM 720 N N . GLY A 1 96 ? -18.825 6.330 22.010 1.00 87.06 96 GLY A N 1
ATOM 721 C CA . GLY A 1 96 ? -19.801 6.856 21.056 1.00 87.06 96 GLY A CA 1
ATOM 722 C C . GLY A 1 96 ? -21.145 6.131 21.145 1.00 87.06 96 GLY A C 1
ATOM 723 O O . GLY A 1 96 ? -22.191 6.768 21.305 1.00 87.06 96 GLY A O 1
ATOM 724 N N . GLN A 1 97 ? -21.121 4.797 21.128 1.00 88.31 97 GLN A N 1
ATOM 725 C CA . GLN A 1 97 ? -22.326 3.973 21.252 1.00 88.31 97 GLN A CA 1
ATOM 726 C C . GLN A 1 97 ? -23.030 4.174 22.599 1.00 88.31 97 GLN A C 1
ATOM 728 O O . GLN A 1 97 ? -24.260 4.257 22.651 1.00 88.31 97 GLN A O 1
ATOM 733 N N . TYR A 1 98 ? -22.269 4.301 23.689 1.00 86.19 98 TYR A N 1
ATOM 734 C CA . TYR A 1 98 ? -22.816 4.563 25.016 1.00 86.19 98 TYR A CA 1
ATOM 735 C C . TYR A 1 98 ? -23.518 5.924 25.090 1.00 86.19 98 TYR A C 1
ATOM 737 O O . TYR A 1 98 ? -24.645 6.010 25.582 1.00 86.19 98 TYR A O 1
ATOM 745 N N . LEU A 1 99 ? -22.904 6.983 24.5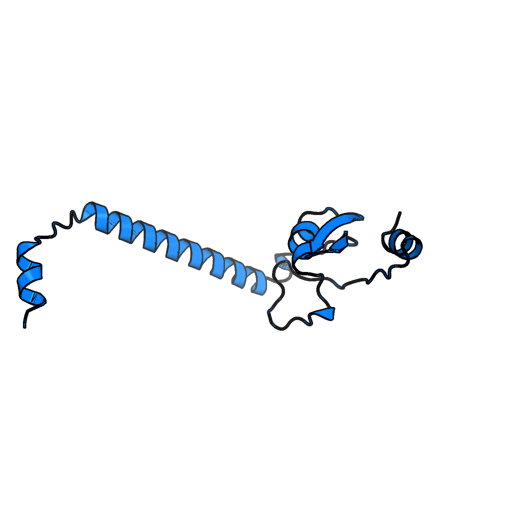57 1.00 86.81 99 LEU A N 1
ATOM 746 C CA . LEU A 1 99 ? -23.505 8.319 24.524 1.00 86.81 99 LEU A CA 1
ATOM 747 C C . LEU A 1 99 ? -24.766 8.363 23.652 1.00 86.81 99 LEU A C 1
ATOM 749 O O . LEU A 1 99 ? -25.755 9.001 24.030 1.00 86.81 99 LEU A O 1
ATOM 753 N N . GLU A 1 100 ? -24.773 7.664 22.515 1.00 84.62 100 GLU A N 1
ATOM 754 C CA . GLU A 1 100 ? -25.979 7.519 21.696 1.00 84.62 100 GLU A CA 1
ATOM 755 C C . GLU A 1 100 ? -27.099 6.790 22.443 1.00 84.62 100 GLU A C 1
ATOM 757 O O . GLU A 1 100 ? -28.249 7.242 22.433 1.00 84.62 100 GLU A O 1
ATOM 762 N N . ALA A 1 101 ? -26.775 5.679 23.108 1.00 83.56 101 ALA A N 1
ATOM 763 C CA . ALA A 1 101 ? -27.735 4.904 23.885 1.00 83.56 101 ALA A CA 1
ATOM 764 C C . ALA A 1 101 ? -28.303 5.725 25.049 1.00 83.56 101 ALA A C 1
ATOM 766 O O . ALA A 1 101 ? -29.519 5.744 25.252 1.00 83.56 101 ALA A O 1
ATOM 767 N N . LEU A 1 102 ? -27.450 6.470 25.757 1.00 84.00 102 LEU A N 1
ATOM 768 C CA . LEU A 1 102 ? -27.860 7.362 26.836 1.00 84.00 102 LEU A CA 1
ATOM 769 C C . LEU A 1 102 ? -28.789 8.466 26.322 1.00 84.00 102 LEU A C 1
ATOM 771 O O . LEU A 1 102 ? -29.822 8.723 26.933 1.00 84.00 102 LEU A O 1
ATOM 775 N N . ARG A 1 103 ? -28.484 9.079 25.170 1.00 77.00 103 ARG A N 1
ATOM 776 C CA . ARG A 1 103 ? -29.353 10.093 24.552 1.00 77.00 103 ARG A CA 1
ATOM 777 C C . ARG A 1 103 ? -30.723 9.523 24.177 1.00 77.00 103 ARG A C 1
ATOM 779 O O . ARG A 1 103 ? -31.730 10.192 24.402 1.00 77.00 103 ARG A O 1
ATOM 786 N N . ARG A 1 104 ? -30.773 8.304 23.626 1.00 77.56 104 ARG A N 1
ATOM 787 C CA . ARG A 1 104 ? -32.039 7.618 23.299 1.00 77.56 104 ARG A CA 1
ATOM 788 C C . ARG A 1 104 ? -32.839 7.275 24.559 1.00 77.56 104 ARG A C 1
ATOM 790 O O . ARG A 1 104 ? -34.049 7.475 24.573 1.00 77.56 104 ARG A O 1
ATOM 797 N N . ALA A 1 105 ? -32.178 6.804 25.615 1.00 74.38 105 ALA A N 1
ATOM 798 C CA . ALA A 1 105 ? -32.821 6.459 26.882 1.00 74.38 105 ALA A CA 1
ATOM 799 C C . ALA A 1 105 ? -33.302 7.692 27.667 1.00 74.38 105 ALA A C 1
ATOM 801 O O . ALA A 1 105 ? -34.334 7.635 28.330 1.00 74.38 105 ALA A O 1
ATOM 802 N N . ALA A 1 106 ? -32.584 8.815 27.571 1.00 73.69 106 ALA A N 1
ATOM 803 C CA . ALA A 1 106 ? -32.875 10.036 28.321 1.00 73.69 106 ALA A CA 1
ATOM 804 C C . ALA A 1 106 ? -34.143 10.780 27.861 1.00 73.69 106 ALA A C 1
ATOM 806 O O . ALA A 1 106 ? -34.506 11.762 28.501 1.00 73.69 106 ALA A O 1
ATOM 807 N N . ASN A 1 107 ? -34.810 10.334 26.784 1.00 57.72 107 ASN A N 1
ATOM 808 C CA . ASN A 1 107 ? -36.094 10.860 26.296 1.00 57.72 107 ASN A CA 1
ATOM 809 C C . ASN A 1 107 ? -36.162 12.401 26.362 1.00 57.72 107 ASN A C 1
ATOM 811 O O . ASN A 1 107 ? -37.102 12.988 26.907 1.00 57.72 107 ASN A O 1
ATOM 815 N N . VAL A 1 108 ? -35.089 13.053 25.886 1.00 60.72 108 VAL A N 1
ATOM 816 C CA . VAL A 1 108 ? -34.861 14.493 26.050 1.00 60.72 108 VAL A CA 1
ATOM 817 C C . VAL A 1 108 ? -36.013 15.246 25.397 1.00 60.72 108 VAL A C 1
ATOM 819 O O . VAL A 1 108 ? -36.082 15.393 24.179 1.00 60.72 108 VAL A O 1
ATOM 822 N N . THR A 1 109 ? -36.948 15.702 26.225 1.00 59.09 109 THR A N 1
ATOM 823 C CA . THR A 1 109 ? -38.122 16.441 25.776 1.00 59.09 109 THR A CA 1
ATOM 824 C C . THR A 1 109 ? -37.714 17.904 25.675 1.00 59.09 109 THR A C 1
ATOM 826 O O . THR A 1 109 ? -37.609 18.611 26.675 1.00 59.09 109 THR A O 1
ATOM 829 N N . TYR A 1 110 ? -37.411 18.349 24.459 1.00 58.38 110 TYR A N 1
ATOM 830 C CA . TYR A 1 110 ? -37.111 19.747 24.183 1.00 58.38 110 TYR A CA 1
ATOM 831 C C . TYR A 1 110 ? -38.403 20.568 24.250 1.00 58.38 110 TYR A C 1
ATOM 833 O O . TYR A 1 110 ? -39.352 20.279 23.524 1.00 58.38 110 TYR A O 1
ATOM 841 N N . ASN A 1 111 ? -38.453 21.583 25.118 1.00 56.31 111 ASN A N 1
ATOM 842 C CA . ASN A 1 111 ? -39.596 22.490 25.220 1.00 56.31 111 ASN A CA 1
ATOM 843 C C . ASN A 1 111 ? -39.303 23.767 24.402 1.00 56.31 111 ASN A C 1
ATOM 845 O O . ASN A 1 111 ? -38.602 24.656 24.896 1.00 56.31 111 ASN A O 1
ATOM 849 N N . PRO A 1 112 ? -39.798 23.883 23.152 1.00 59.75 112 PRO A N 1
ATOM 850 C CA . PRO A 1 112 ? -39.438 24.973 22.237 1.00 59.75 112 PRO A CA 1
ATOM 851 C C . PRO A 1 112 ? -39.830 26.364 22.752 1.00 59.75 112 PRO A C 1
ATOM 853 O O . PRO A 1 112 ? -39.249 27.359 22.326 1.00 59.75 112 PRO A O 1
ATOM 856 N N . ASN A 1 113 ? -40.759 26.440 23.709 1.00 59.59 113 ASN A N 1
ATOM 857 C CA . ASN A 1 113 ? -41.219 27.696 24.298 1.00 59.59 113 ASN A CA 1
ATOM 858 C C . ASN A 1 113 ? -40.204 28.342 25.259 1.00 59.59 113 ASN A C 1
ATOM 860 O O . ASN A 1 113 ? -40.303 29.539 25.512 1.0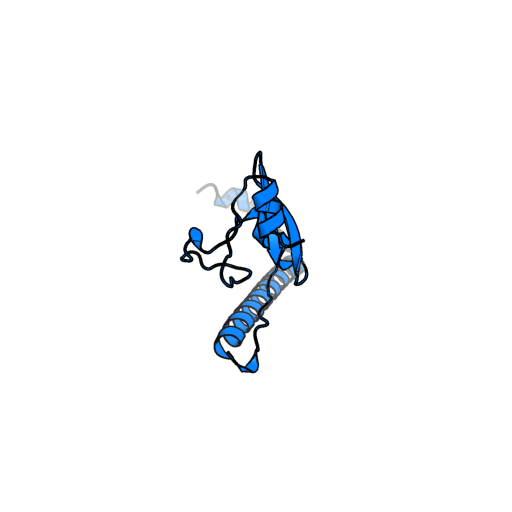0 59.59 113 ASN A O 1
ATOM 864 N N . LEU A 1 114 ? -39.225 27.590 25.782 1.00 57.00 114 LEU A N 1
ATOM 865 C CA . LEU A 1 114 ? -38.194 28.131 26.684 1.00 57.00 114 LEU A CA 1
ATOM 866 C C . LEU A 1 114 ? -36.958 28.651 25.936 1.00 57.00 114 LEU A C 1
ATOM 868 O O . LEU A 1 114 ? -36.303 29.574 26.409 1.00 57.00 114 LEU A O 1
ATOM 872 N N . MET A 1 115 ? -36.664 28.130 24.740 1.00 52.84 115 MET A N 1
ATOM 873 C CA . MET A 1 115 ? -35.502 28.563 23.950 1.00 52.84 115 MET A CA 1
ATOM 874 C C . MET A 1 115 ? -35.668 29.987 23.394 1.00 52.84 115 MET A C 1
ATOM 876 O O . MET A 1 115 ? -34.682 30.691 23.199 1.00 52.84 115 MET A O 1
ATOM 880 N N . GLY A 1 116 ? -36.911 30.443 23.203 1.00 55.69 116 GLY A N 1
ATOM 881 C CA . GLY A 1 116 ? -37.216 31.813 22.781 1.00 55.69 116 GLY A CA 1
ATOM 882 C C . GLY A 1 116 ? -36.900 32.892 23.824 1.00 55.69 116 GLY A C 1
ATOM 883 O O . GLY A 1 116 ? -36.846 34.057 23.456 1.00 55.69 116 GLY A O 1
ATOM 884 N N . GLN A 1 117 ? -36.675 32.533 25.096 1.00 54.84 117 GLN A N 1
ATOM 885 C CA . GLN A 1 117 ? -36.344 33.496 26.160 1.00 54.84 117 GLN A CA 1
ATOM 886 C C . GLN A 1 117 ? -34.837 33.641 26.417 1.00 54.84 117 GLN A C 1
ATOM 888 O O . GLN A 1 117 ? -34.422 34.638 26.999 1.00 54.84 117 GLN A O 1
ATOM 893 N N . VAL A 1 118 ? -34.010 32.686 25.975 1.00 56.78 118 VAL A N 1
ATOM 894 C CA . VAL A 1 118 ? -32.558 32.683 26.258 1.00 56.78 118 VAL A CA 1
ATOM 895 C C . VAL A 1 118 ? -31.727 33.326 25.140 1.00 56.78 118 VAL A C 1
ATOM 897 O O . VAL A 1 118 ? -30.556 33.617 25.339 1.00 56.78 118 VAL A O 1
ATOM 900 N N . VAL A 1 119 ? -32.328 33.580 23.973 1.00 53.78 119 VAL A N 1
ATOM 901 C CA . VAL A 1 119 ? -31.681 34.264 22.830 1.00 53.78 119 VAL A CA 1
ATOM 902 C C . VAL A 1 119 ? -32.059 35.758 22.779 1.00 53.78 119 VAL A C 1
ATOM 904 O O . VAL A 1 119 ? -31.690 36.468 21.850 1.00 53.78 119 VAL A O 1
ATOM 907 N N . SER A 1 120 ? -32.800 36.255 23.775 1.00 47.94 120 SER A N 1
ATOM 908 C CA . SER A 1 120 ? -33.314 37.631 23.816 1.00 47.94 120 SER A CA 1
ATOM 909 C C . SER A 1 120 ? -32.964 38.402 25.098 1.00 47.94 120 SER A C 1
ATOM 911 O O . SER A 1 120 ? -33.753 39.244 25.525 1.00 47.94 120 SER A O 1
ATOM 913 N N . GLN A 1 121 ? -31.800 38.146 25.704 1.00 42.41 121 GLN A N 1
ATOM 914 C CA . GLN A 1 121 ? -31.167 39.084 26.644 1.00 42.41 121 GLN A CA 1
ATOM 915 C C . GLN A 1 121 ? -29.742 39.408 26.218 1.00 42.41 121 GLN A C 1
ATOM 917 O O . GLN A 1 121 ? -29.041 38.470 25.778 1.00 42.41 121 GLN A O 1
#

Secondary structure (DSSP, 8-state):
--HHHHHHHTT----------SS--TTS-GGGS--HHHHHHHHHSPTT-EEEEEETTEEEEEE----PPP-TTT-HHHHHHHHHHHHHHHHHHHHHHHHHHHHHHTT----HHHHHHHS--